Protein AF-A0A537TM59-F1 (afdb_monomer_lite)

Structure (mmCIF, N/CA/C/O backbone):
data_AF-A0A537TM59-F1
#
_entry.id   AF-A0A537TM59-F1
#
loop_
_atom_site.group_PDB
_atom_site.id
_atom_site.type_symbol
_atom_site.label_atom_id
_atom_site.label_alt_id
_atom_site.label_comp_id
_atom_site.label_asym_id
_atom_site.label_entity_id
_atom_site.label_seq_id
_atom_site.pdbx_PDB_ins_code
_atom_site.Cartn_x
_atom_site.Cartn_y
_atom_site.Cartn_z
_atom_site.occupancy
_atom_site.B_iso_or_equiv
_atom_site.auth_seq_id
_atom_site.auth_comp_id
_atom_site.auth_asym_id
_atom_site.auth_atom_id
_atom_site.pdbx_PDB_model_num
ATOM 1 N N . MET A 1 1 ? -4.110 3.225 -18.962 1.00 88.88 1 MET A N 1
ATOM 2 C CA . MET A 1 1 ? -2.902 2.970 -18.146 1.00 88.88 1 MET A CA 1
ATOM 3 C C . MET A 1 1 ? -1.686 3.501 -18.902 1.00 88.88 1 MET A C 1
ATOM 5 O O . MET A 1 1 ? -1.708 3.435 -20.123 1.00 88.88 1 MET A O 1
ATOM 9 N N . THR A 1 2 ? -0.680 4.076 -18.239 1.00 94.75 2 THR A N 1
ATOM 10 C CA . THR A 1 2 ? 0.496 4.687 -18.893 1.00 94.75 2 THR A CA 1
ATOM 11 C C . THR A 1 2 ? 1.744 4.617 -18.006 1.00 94.75 2 THR A C 1
ATOM 13 O O . THR A 1 2 ? 1.624 4.491 -16.790 1.00 94.75 2 THR A O 1
ATOM 16 N N . THR A 1 3 ? 2.933 4.737 -18.598 1.00 94.56 3 THR A N 1
ATOM 17 C CA . THR A 1 3 ? 4.225 4.930 -17.909 1.00 94.56 3 THR A CA 1
ATOM 18 C C . THR A 1 3 ? 4.762 6.363 -18.053 1.00 94.56 3 THR A C 1
ATOM 20 O O . THR A 1 3 ? 5.860 6.663 -17.589 1.00 94.56 3 THR A O 1
ATOM 23 N N . GLU A 1 4 ? 3.996 7.276 -18.669 1.00 95.94 4 GLU A N 1
ATOM 24 C CA . GLU A 1 4 ? 4.401 8.673 -18.876 1.00 95.94 4 GLU A CA 1
ATOM 25 C C . GLU A 1 4 ? 4.578 9.414 -17.540 1.00 95.94 4 GLU A C 1
ATOM 27 O O . GLU A 1 4 ? 3.621 9.706 -16.806 1.00 95.94 4 GLU A O 1
ATOM 32 N N . TRP A 1 5 ? 5.830 9.754 -17.235 1.00 91.81 5 TRP A N 1
ATOM 33 C CA . TRP A 1 5 ? 6.209 10.411 -15.992 1.00 91.81 5 TRP A CA 1
ATOM 34 C C . TRP A 1 5 ? 5.793 11.882 -15.948 1.00 91.81 5 TRP A C 1
ATOM 36 O O . TRP A 1 5 ? 5.401 12.381 -14.891 1.00 91.81 5 TRP A O 1
ATOM 46 N N . SER A 1 6 ? 5.820 12.593 -17.072 1.00 94.00 6 SER A N 1
ATOM 47 C CA . SER A 1 6 ? 5.451 14.003 -17.110 1.00 94.00 6 SER A CA 1
ATOM 48 C C . SER A 1 6 ? 3.956 14.184 -16.863 1.00 94.00 6 SER A C 1
ATOM 50 O O . SER A 1 6 ? 3.122 13.791 -17.678 1.00 94.00 6 SER A O 1
ATOM 52 N N . LYS A 1 7 ? 3.599 14.849 -15.756 1.00 91.88 7 LYS A N 1
ATOM 53 C CA . LYS A 1 7 ? 2.195 15.118 -15.398 1.00 91.88 7 LYS A CA 1
ATOM 54 C C . LYS A 1 7 ? 1.428 15.853 -16.504 1.00 91.88 7 LYS A C 1
ATOM 56 O O . LYS A 1 7 ? 0.252 15.572 -16.687 1.00 91.88 7 LYS A O 1
ATOM 61 N N . SER A 1 8 ? 2.073 16.757 -17.248 1.00 96.12 8 SER A N 1
ATOM 62 C CA . SER A 1 8 ? 1.414 17.526 -18.318 1.00 96.12 8 SER A CA 1
ATOM 63 C C . SER A 1 8 ? 1.065 16.672 -19.541 1.00 96.12 8 SER A C 1
ATOM 65 O O . SER A 1 8 ? 0.036 16.885 -20.188 1.00 96.12 8 SER A O 1
ATOM 67 N N . LYS A 1 9 ? 1.901 15.673 -19.838 1.00 95.00 9 LYS A N 1
ATOM 68 C CA . LYS A 1 9 ? 1.719 14.753 -20.969 1.00 95.00 9 LYS A CA 1
ATOM 69 C C . LYS A 1 9 ? 0.883 13.531 -20.6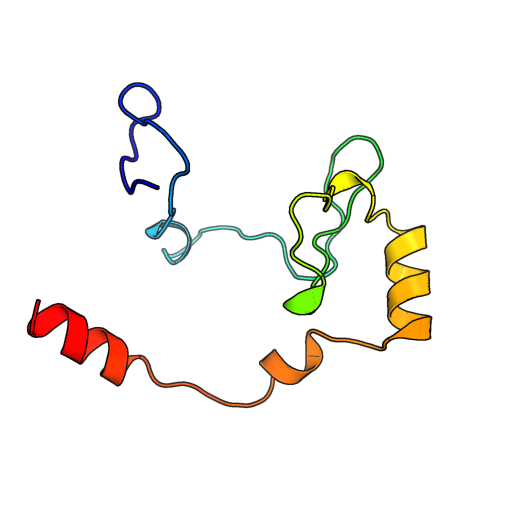02 1.00 95.00 9 LYS A C 1
ATOM 71 O O . LYS A 1 9 ? 0.261 12.930 -21.472 1.00 95.00 9 LYS A O 1
ATOM 76 N N . ARG A 1 10 ? 0.834 13.181 -19.316 1.00 95.69 10 ARG A N 1
ATOM 77 C CA . ARG A 1 10 ? 0.137 11.997 -18.826 1.00 95.69 10 ARG A CA 1
ATOM 78 C C . ARG A 1 10 ? -1.351 12.037 -19.163 1.00 95.69 10 ARG A C 1
ATOM 80 O O . ARG A 1 10 ? -2.029 13.052 -18.985 1.00 95.69 10 ARG A O 1
ATOM 87 N N . ARG A 1 11 ? -1.862 10.894 -19.614 1.00 95.62 11 ARG A N 1
ATOM 88 C CA . ARG A 1 11 ? -3.290 10.599 -19.758 1.00 95.62 11 ARG A CA 1
ATOM 89 C C . ARG A 1 11 ? -3.564 9.239 -19.114 1.00 95.62 11 ARG A C 1
ATOM 91 O O . ARG A 1 11 ? -2.844 8.277 -19.372 1.00 95.62 11 ARG A O 1
ATOM 98 N N . GLY A 1 12 ? -4.584 9.167 -18.261 1.00 94.69 12 GLY A N 1
ATOM 99 C CA . GLY A 1 12 ? -4.915 7.965 -17.488 1.00 94.69 12 GLY A CA 1
ATOM 100 C C . GLY A 1 12 ? -3.994 7.705 -16.284 1.00 94.69 12 GLY A C 1
ATOM 101 O O . GLY A 1 12 ? -3.244 8.577 -15.845 1.00 94.69 12 GLY A O 1
ATOM 102 N N . VAL A 1 13 ? -4.085 6.490 -15.737 1.00 94.44 13 VAL A N 1
ATOM 103 C CA . VAL A 1 13 ? -3.375 6.059 -14.517 1.00 94.44 13 VAL A CA 1
ATOM 104 C C . VAL A 1 13 ? -1.909 5.731 -14.808 1.00 94.44 13 VAL A C 1
ATOM 106 O O . VAL A 1 13 ? -1.631 4.947 -15.719 1.00 94.44 13 VAL A O 1
ATOM 109 N N . LEU A 1 14 ? -0.994 6.312 -14.022 1.00 96.38 14 LEU A N 1
ATOM 110 C CA . LEU A 1 14 ? 0.438 5.999 -14.055 1.00 96.38 14 LEU A CA 1
ATOM 111 C C . LEU A 1 14 ? 0.709 4.667 -13.351 1.00 96.38 14 LEU A C 1
ATOM 113 O O . LEU A 1 14 ? 0.343 4.507 -12.190 1.00 96.38 14 LEU A O 1
ATOM 117 N N . ILE A 1 15 ? 1.448 3.784 -14.014 1.00 96.12 15 ILE A N 1
ATOM 118 C CA . ILE A 1 15 ? 2.151 2.676 -13.366 1.00 96.12 15 ILE A CA 1
ATOM 119 C C . ILE A 1 15 ? 3.552 3.158 -13.004 1.00 96.12 15 ILE A C 1
ATOM 121 O O . ILE A 1 15 ? 4.407 3.333 -13.872 1.00 96.12 15 ILE A O 1
ATOM 125 N N . ASP A 1 16 ? 3.762 3.439 -11.719 1.00 94.06 16 ASP A N 1
ATOM 126 C CA . ASP A 1 16 ? 4.995 4.047 -11.221 1.00 94.06 16 ASP A CA 1
ATOM 127 C C . ASP A 1 16 ? 6.048 2.985 -10.872 1.00 94.06 16 ASP A C 1
ATOM 129 O O . ASP A 1 16 ? 6.271 2.649 -9.709 1.00 94.06 16 ASP A O 1
ATOM 133 N N . ALA A 1 17 ? 6.722 2.458 -11.897 1.00 93.12 17 ALA A N 1
ATOM 134 C CA . ALA A 1 17 ? 7.821 1.508 -11.716 1.00 93.12 17 ALA A CA 1
ATOM 135 C C . ALA A 1 17 ? 9.032 2.116 -10.976 1.00 93.12 17 ALA A C 1
ATOM 137 O O . ALA A 1 17 ? 9.848 1.373 -10.425 1.00 93.12 17 ALA A O 1
ATOM 138 N N . ASN A 1 18 ? 9.139 3.45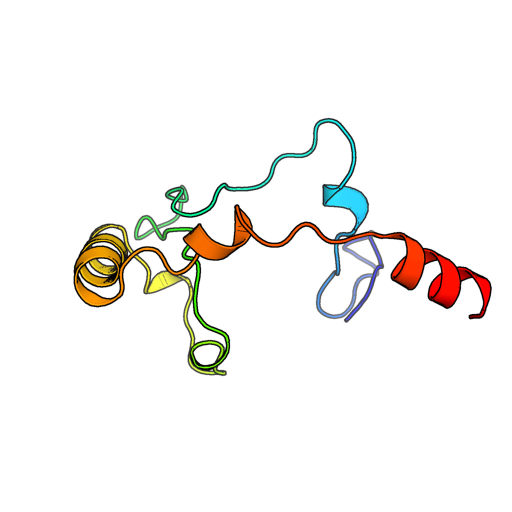1 -10.909 1.00 92.94 18 ASN A N 1
ATOM 139 C CA . ASN A 1 18 ? 10.246 4.133 -10.240 1.00 92.94 18 ASN A CA 1
ATOM 140 C C . ASN A 1 18 ? 10.178 4.012 -8.713 1.00 92.94 18 ASN A C 1
ATOM 142 O O . ASN A 1 18 ? 11.171 4.326 -8.059 1.00 92.94 18 ASN A O 1
ATOM 146 N N . GLN A 1 19 ? 9.058 3.555 -8.138 1.00 94.50 19 GLN A N 1
ATOM 147 C CA . GLN A 1 19 ? 8.950 3.266 -6.701 1.00 94.50 19 GLN A CA 1
ATOM 148 C C . GLN A 1 19 ? 9.848 2.107 -6.248 1.00 94.50 19 GLN A C 1
ATOM 150 O O . GLN A 1 19 ? 10.166 2.025 -5.069 1.00 94.50 19 GLN A O 1
ATOM 155 N N . ASN A 1 20 ? 10.317 1.260 -7.172 1.00 94.88 20 ASN A N 1
ATOM 156 C CA . ASN A 1 20 ? 11.285 0.200 -6.869 1.00 94.88 20 ASN A CA 1
ATOM 157 C C . ASN A 1 20 ? 12.736 0.710 -6.761 1.00 94.88 20 ASN A C 1
ATOM 159 O O . ASN A 1 20 ? 13.644 -0.077 -6.500 1.00 94.88 20 ASN A O 1
ATOM 163 N N . GLY A 1 21 ? 12.977 2.000 -7.020 1.00 95.38 21 GLY A N 1
ATOM 164 C CA . GLY A 1 21 ? 14.303 2.601 -6.924 1.00 95.38 21 GLY A CA 1
ATOM 165 C C . GLY A 1 21 ? 14.783 2.767 -5.481 1.00 95.38 21 GLY A C 1
ATOM 166 O O . GLY A 1 21 ? 13.993 2.857 -4.541 1.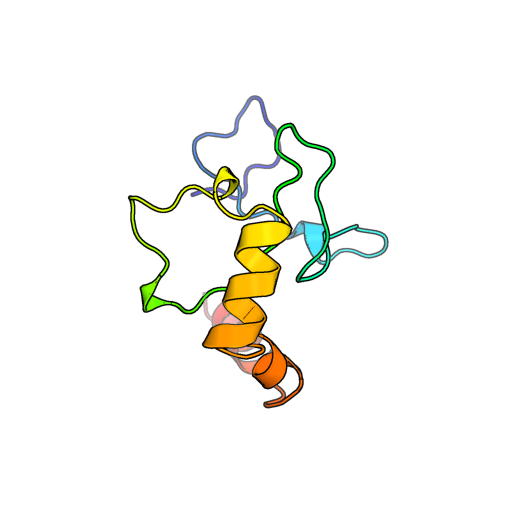00 95.38 21 GLY A O 1
ATOM 167 N N . GLU A 1 22 ? 16.097 2.865 -5.307 1.00 96.00 22 GLU A N 1
ATOM 168 C CA . GLU A 1 22 ? 16.710 3.109 -4.002 1.00 96.00 22 GLU A CA 1
ATOM 169 C C . GLU A 1 22 ? 16.247 4.447 -3.391 1.00 96.00 22 GLU A C 1
ATOM 171 O O . GLU A 1 22 ? 16.064 5.448 -4.091 1.00 96.00 22 GLU A O 1
ATOM 176 N N . GLY A 1 23 ? 16.024 4.459 -2.073 1.00 95.44 23 GLY A N 1
ATOM 177 C CA . GLY A 1 23 ? 15.611 5.651 -1.321 1.00 95.44 23 GLY A CA 1
ATOM 178 C C . GLY A 1 23 ? 14.151 6.081 -1.521 1.00 95.44 23 GLY A C 1
ATOM 179 O O . GLY A 1 23 ? 13.745 7.128 -1.013 1.00 95.44 23 GLY A O 1
ATOM 180 N N . LYS A 1 24 ? 13.346 5.306 -2.257 1.00 94.94 24 LYS A N 1
ATOM 181 C CA . LYS A 1 24 ? 11.907 5.557 -2.407 1.00 94.94 24 LYS A CA 1
ATOM 182 C C . LYS A 1 24 ? 11.138 5.154 -1.155 1.00 94.94 24 LYS A C 1
ATOM 184 O O . LYS A 1 24 ? 11.549 4.272 -0.406 1.00 94.94 24 LYS A O 1
ATOM 189 N N . THR A 1 25 ? 10.006 5.816 -0.932 1.00 94.38 25 THR A N 1
ATOM 190 C CA . THR A 1 25 ? 9.136 5.569 0.218 1.00 94.38 25 THR A CA 1
ATOM 191 C C . THR A 1 25 ? 7.806 4.990 -0.238 1.00 94.38 25 THR A C 1
ATOM 193 O O . THR A 1 25 ? 7.183 5.480 -1.178 1.00 94.38 25 THR A O 1
ATOM 196 N N . ILE A 1 26 ? 7.343 3.962 0.469 1.00 95.25 26 ILE A N 1
ATOM 197 C CA . ILE A 1 26 ? 6.018 3.374 0.291 1.00 95.25 26 ILE A CA 1
ATOM 198 C C . ILE A 1 26 ? 5.346 3.268 1.658 1.00 95.25 26 ILE A C 1
ATOM 200 O O . ILE A 1 26 ? 6.001 2.986 2.662 1.00 95.25 26 ILE A O 1
ATOM 204 N N . ALA A 1 27 ? 4.045 3.549 1.715 1.00 96.00 27 ALA A N 1
ATOM 205 C CA . ALA A 1 27 ? 3.277 3.327 2.934 1.00 96.00 27 ALA A CA 1
ATOM 206 C C . ALA A 1 27 ? 3.275 1.822 3.245 1.00 96.00 27 ALA A C 1
ATOM 208 O O . ALA A 1 27 ? 3.006 1.018 2.352 1.00 96.00 27 ALA A O 1
ATOM 209 N N . SER A 1 28 ? 3.583 1.436 4.484 1.00 97.00 28 SER A N 1
ATOM 210 C CA . SER A 1 28 ? 3.531 0.025 4.874 1.00 97.00 28 SER A CA 1
ATOM 211 C C . SER A 1 28 ? 2.083 -0.461 4.948 1.00 97.00 28 SER A C 1
ATOM 213 O O . SER A 1 28 ? 1.165 0.336 5.184 1.00 97.00 28 SER A O 1
ATOM 215 N N . ALA A 1 29 ? 1.880 -1.774 4.819 1.00 97.12 29 ALA A N 1
ATOM 216 C CA . ALA A 1 29 ? 0.611 -2.400 5.178 1.00 97.12 29 ALA A CA 1
ATOM 217 C C . ALA A 1 29 ? 0.197 -1.974 6.598 1.00 97.12 29 ALA A C 1
ATOM 219 O O . ALA A 1 29 ? 1.045 -1.816 7.481 1.00 97.12 29 ALA A O 1
ATOM 220 N N . TYR A 1 30 ? -1.098 -1.715 6.775 1.00 97.62 30 TYR A N 1
ATOM 221 C CA . TYR A 1 30 ? -1.720 -1.249 8.017 1.00 97.62 30 TYR A CA 1
ATOM 222 C C . TYR A 1 30 ? -1.245 0.120 8.545 1.00 97.62 30 TYR A C 1
ATOM 224 O O . TYR A 1 30 ? -1.646 0.530 9.633 1.00 97.62 30 TYR A O 1
ATOM 232 N N . SER A 1 31 ? -0.451 0.886 7.784 1.00 98.06 31 SER A N 1
ATOM 233 C CA . SER A 1 31 ? -0.102 2.258 8.181 1.00 98.06 31 SER A CA 1
ATOM 234 C C . SER A 1 31 ? -1.279 3.225 8.023 1.00 98.06 31 SER A C 1
ATOM 236 O O . SER A 1 31 ? -1.976 3.235 7.004 1.00 98.06 31 SER A O 1
ATOM 238 N N . VAL A 1 32 ? -1.465 4.089 9.025 1.00 97.88 32 VAL A N 1
ATOM 239 C CA . VAL A 1 32 ? -2.423 5.203 8.980 1.00 97.88 32 VAL A CA 1
ATOM 240 C C . VAL A 1 32 ? -1.899 6.301 8.054 1.00 97.88 32 VAL A C 1
ATOM 242 O O . VAL A 1 32 ? -0.709 6.624 8.047 1.00 97.88 32 VAL A O 1
ATOM 245 N N . ARG A 1 33 ? -2.790 6.909 7.269 1.00 97.38 33 ARG A N 1
ATOM 246 C CA . ARG A 1 33 ? -2.458 7.988 6.335 1.00 97.38 33 ARG A CA 1
ATOM 247 C C . ARG A 1 33 ? -2.866 9.350 6.909 1.00 97.38 33 ARG A C 1
ATOM 249 O O . ARG A 1 33 ? -3.968 9.479 7.439 1.00 97.38 33 ARG A O 1
ATOM 256 N N . PRO A 1 34 ? -2.042 10.403 6.737 1.00 95.19 34 PRO A N 1
ATOM 257 C CA . PRO A 1 34 ? -2.364 11.761 7.180 1.00 95.19 34 PRO A CA 1
ATOM 258 C C . PRO A 1 34 ? -3.369 12.418 6.218 1.00 95.19 34 PRO A C 1
ATOM 260 O O . PRO A 1 34 ? -3.049 13.332 5.458 1.00 95.19 34 PRO A O 1
ATOM 263 N N . ARG A 1 35 ? -4.592 11.889 6.191 1.00 94.00 35 ARG A N 1
ATOM 264 C CA . ARG A 1 35 ? -5.736 12.365 5.405 1.00 94.00 35 ARG A CA 1
ATOM 265 C C . ARG A 1 35 ? -6.957 12.449 6.321 1.00 94.00 35 ARG A C 1
ATOM 267 O O . ARG A 1 35 ? -6.993 11.808 7.369 1.00 94.00 35 ARG A O 1
ATOM 274 N N . ARG A 1 36 ? -7.958 13.248 5.937 1.00 92.94 36 ARG A N 1
ATOM 275 C CA . ARG A 1 36 ? -9.227 13.339 6.679 1.00 92.94 36 ARG A CA 1
ATOM 276 C C . ARG A 1 36 ? -9.825 11.937 6.836 1.00 92.94 36 ARG A C 1
ATOM 278 O O . ARG A 1 36 ? -9.837 11.182 5.873 1.00 92.94 36 ARG A O 1
ATOM 285 N N . GLY A 1 37 ? -10.283 11.614 8.044 1.00 91.62 37 GLY A N 1
ATOM 286 C CA . GLY A 1 37 ? -10.793 10.280 8.381 1.00 91.62 37 GLY A CA 1
ATOM 287 C C . GLY A 1 37 ? -9.717 9.264 8.778 1.00 91.62 37 GLY A C 1
ATOM 288 O O . GLY A 1 37 ? -10.071 8.161 9.167 1.00 91.62 37 GLY A O 1
ATOM 289 N N . ALA A 1 38 ? -8.427 9.632 8.727 1.00 94.81 38 ALA A N 1
ATOM 290 C CA . ALA A 1 38 ? -7.300 8.758 9.068 1.00 94.81 38 ALA A CA 1
ATOM 291 C C . ALA A 1 38 ? -7.392 7.359 8.413 1.00 94.81 38 ALA A C 1
ATOM 293 O O . ALA A 1 38 ? -7.329 6.347 9.118 1.00 94.81 38 ALA A O 1
ATOM 294 N N . PRO A 1 39 ? -7.564 7.282 7.075 1.00 97.62 39 PRO A N 1
ATOM 295 C CA . PRO A 1 39 ? -7.678 6.004 6.392 1.00 97.62 39 PRO A CA 1
ATOM 296 C C . PRO A 1 39 ? -6.367 5.222 6.490 1.00 97.62 39 PRO A C 1
ATOM 298 O O . PRO A 1 39 ? -5.282 5.793 6.639 1.00 97.62 39 PRO A O 1
ATOM 301 N N . VAL A 1 40 ? -6.470 3.908 6.377 1.00 98.50 40 VAL A N 1
ATOM 302 C CA . VAL A 1 40 ? -5.385 2.951 6.572 1.00 98.50 40 VAL A CA 1
ATOM 303 C C . VAL A 1 40 ? -5.034 2.290 5.242 1.00 98.50 40 VAL A C 1
ATOM 305 O O . VAL A 1 40 ? -5.899 2.020 4.411 1.00 98.50 40 VAL A O 1
ATOM 308 N N . SER A 1 41 ? -3.744 2.027 5.023 1.00 97.94 41 SER A N 1
ATOM 309 C CA . SER A 1 41 ? -3.268 1.223 3.892 1.00 97.94 41 SER A CA 1
ATOM 310 C C . SER A 1 41 ? -3.623 -0.251 4.110 1.00 97.94 41 SER A C 1
ATOM 312 O O . SER A 1 41 ? -2.796 -1.025 4.592 1.00 97.94 41 SER A O 1
ATOM 314 N N . THR A 1 42 ? -4.867 -0.609 3.809 1.00 97.94 42 THR A N 1
ATOM 315 C CA . THR A 1 42 ? -5.485 -1.887 4.189 1.00 97.94 42 THR A CA 1
ATOM 316 C C . THR A 1 42 ? -5.285 -2.950 3.110 1.00 97.94 42 THR A C 1
ATOM 318 O O . THR A 1 42 ? -5.757 -2.754 1.991 1.00 97.94 42 THR A O 1
ATOM 321 N N . PRO A 1 43 ? -4.600 -4.066 3.411 1.00 97.31 43 PRO A N 1
ATOM 322 C CA . PRO A 1 43 ? -4.610 -5.257 2.571 1.00 97.31 43 PRO A CA 1
ATOM 323 C C . PRO A 1 43 ? -6.022 -5.840 2.456 1.00 97.31 43 PRO A C 1
ATOM 325 O O . PRO A 1 43 ? -6.776 -5.840 3.430 1.00 97.31 43 PRO A O 1
ATOM 328 N N . LEU A 1 44 ? -6.363 -6.326 1.267 1.00 96.88 44 LEU A N 1
ATOM 329 C CA . LEU A 1 44 ? -7.678 -6.864 0.924 1.00 96.88 44 LEU A CA 1
ATOM 330 C C . LEU A 1 44 ? -7.512 -8.130 0.090 1.00 96.88 44 LEU A C 1
ATOM 332 O O . LEU A 1 44 ? -6.502 -8.287 -0.602 1.00 96.88 44 LEU A O 1
ATOM 336 N N . GLU A 1 45 ? -8.522 -8.989 0.128 1.00 95.50 45 GLU A N 1
ATOM 337 C CA . GLU A 1 45 ? -8.629 -10.118 -0.792 1.00 95.50 45 GLU A CA 1
ATOM 338 C C . GLU A 1 45 ? -9.034 -9.637 -2.195 1.00 95.50 45 GLU A C 1
ATOM 340 O O . GLU A 1 45 ? -9.661 -8.587 -2.359 1.00 95.50 45 GLU A O 1
ATOM 345 N N . TRP A 1 46 ? -8.698 -10.411 -3.231 1.00 95.06 46 TRP A N 1
ATOM 346 C CA . TRP A 1 46 ? -9.002 -10.039 -4.622 1.00 95.06 46 TRP A CA 1
ATOM 347 C C . TRP A 1 46 ? -10.498 -9.853 -4.883 1.00 95.06 46 TRP A C 1
ATOM 349 O O . TRP A 1 46 ? -10.874 -8.937 -5.611 1.00 95.06 46 TRP A O 1
ATOM 359 N N . ASP A 1 47 ? -11.342 -10.665 -4.248 1.00 95.75 47 ASP A N 1
ATOM 360 C CA . ASP A 1 47 ? -12.800 -10.600 -4.400 1.00 95.75 47 ASP A CA 1
ATOM 361 C C . ASP A 1 47 ? -13.406 -9.317 -3.798 1.00 95.75 47 ASP A C 1
ATOM 363 O O . ASP A 1 47 ? -14.539 -8.957 -4.110 1.00 95.75 47 ASP A O 1
ATOM 367 N N . GLU A 1 48 ? -12.655 -8.592 -2.961 1.00 95.62 48 GLU A N 1
ATOM 368 C CA . GLU A 1 48 ? -13.081 -7.308 -2.394 1.00 95.62 48 GLU A CA 1
ATOM 369 C C . GLU A 1 48 ? -12.792 -6.122 -3.328 1.00 95.62 48 GLU A C 1
ATOM 371 O O . GLU A 1 48 ? -13.349 -5.038 -3.136 1.00 95.62 48 GLU A O 1
ATOM 376 N N . MET A 1 49 ? -11.937 -6.295 -4.346 1.00 94.88 49 MET A N 1
ATOM 377 C CA . MET A 1 49 ? -11.599 -5.244 -5.312 1.00 94.88 49 MET A CA 1
ATOM 378 C C . MET A 1 49 ? -12.722 -5.049 -6.337 1.00 94.88 49 MET A C 1
ATOM 380 O O . MET A 1 49 ? -12.640 -5.493 -7.482 1.00 94.88 49 MET A O 1
ATOM 384 N N . THR A 1 50 ? -13.770 -4.349 -5.914 1.00 96.12 50 THR A N 1
ATOM 385 C CA . THR A 1 50 ? -14.938 -4.005 -6.734 1.00 96.12 50 THR A CA 1
ATOM 386 C C . THR A 1 50 ? -14.936 -2.527 -7.136 1.00 96.12 50 THR A C 1
ATOM 388 O O . THR A 1 50 ? -14.172 -1.722 -6.602 1.00 96.12 50 THR A O 1
ATOM 391 N N . GLU A 1 51 ? -15.805 -2.147 -8.076 1.00 95.81 51 GLU A N 1
ATOM 392 C CA . GLU A 1 51 ? -15.968 -0.744 -8.496 1.00 95.81 51 GLU A CA 1
ATOM 393 C C . GLU A 1 51 ? -16.545 0.157 -7.391 1.00 95.81 51 GLU A C 1
ATOM 395 O O . GLU A 1 51 ? -16.379 1.374 -7.440 1.00 95.81 51 GLU A O 1
ATOM 400 N N . GLU A 1 52 ? -17.193 -0.435 -6.385 1.00 95.31 52 GLU A N 1
ATOM 401 C CA . GLU A 1 52 ? -17.802 0.269 -5.251 1.00 95.31 52 GLU A CA 1
ATOM 402 C C . GLU A 1 52 ? -16.809 0.517 -4.105 1.00 95.31 52 GLU A C 1
ATOM 404 O O . GLU A 1 52 ? -17.143 1.188 -3.131 1.00 95.31 52 GLU A O 1
ATOM 409 N N . LEU A 1 53 ? -15.587 -0.016 -4.203 1.00 96.00 53 LEU A N 1
ATOM 410 C CA . LEU A 1 53 ? -14.590 0.097 -3.149 1.00 96.00 53 LEU A CA 1
ATOM 411 C C . LEU A 1 53 ? -14.118 1.547 -2.970 1.00 96.00 53 LEU A C 1
ATOM 413 O O . LEU A 1 53 ? -13.432 2.103 -3.831 1.00 96.00 53 LEU A O 1
ATOM 417 N N . ASP A 1 54 ? -14.385 2.118 -1.794 1.00 95.81 54 ASP A N 1
ATOM 418 C CA . ASP A 1 54 ? -13.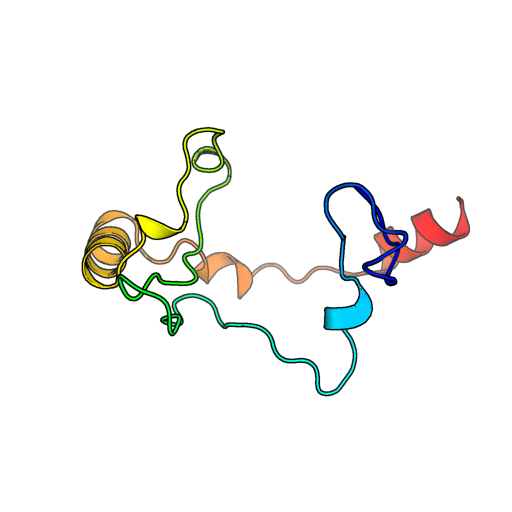820 3.398 -1.377 1.00 95.81 54 ASP A CA 1
ATOM 419 C C . ASP A 1 54 ? -12.665 3.187 -0.373 1.00 95.81 54 ASP A C 1
ATOM 421 O O . ASP A 1 54 ? -12.875 2.739 0.758 1.00 95.81 54 ASP A O 1
ATOM 425 N N . PRO A 1 55 ? -11.414 3.548 -0.725 1.00 94.75 55 PRO A N 1
ATOM 426 C CA . PRO A 1 55 ? -10.282 3.484 0.199 1.00 94.75 55 PRO A CA 1
ATOM 427 C C . PRO A 1 55 ? -10.459 4.310 1.484 1.00 94.75 55 PRO A C 1
ATOM 429 O O . PRO A 1 55 ? -9.736 4.087 2.457 1.00 94.75 55 PRO A O 1
ATOM 432 N N . THR A 1 56 ? -11.356 5.299 1.493 1.00 96.19 56 THR A N 1
ATOM 433 C CA . THR A 1 56 ? -11.596 6.172 2.648 1.00 96.19 56 THR A CA 1
ATOM 434 C C . THR A 1 56 ? -12.454 5.527 3.736 1.00 96.19 56 THR A C 1
ATOM 436 O O . THR A 1 56 ? -12.347 5.942 4.892 1.00 96.19 56 THR A O 1
ATOM 439 N N . ASP A 1 57 ? -13.188 4.459 3.415 1.00 96.06 57 ASP A N 1
ATOM 440 C CA . ASP A 1 57 ? -13.994 3.699 4.380 1.00 96.06 57 ASP A CA 1
ATOM 441 C C . ASP A 1 57 ? -13.133 2.899 5.368 1.00 96.06 57 ASP A C 1
ATOM 443 O O . ASP A 1 57 ? -13.551 2.571 6.484 1.00 96.06 57 ASP A O 1
ATOM 447 N N . PHE A 1 58 ? -11.882 2.623 5.001 1.00 97.50 58 PHE A N 1
ATOM 448 C CA . PHE A 1 58 ? -10.944 1.862 5.818 1.00 97.50 58 PHE A CA 1
ATOM 449 C C . PHE A 1 58 ? -10.256 2.740 6.865 1.00 97.50 58 PHE A C 1
ATOM 451 O O . PHE A 1 58 ? -9.056 3.000 6.812 1.00 97.50 58 PHE A O 1
ATOM 458 N N . THR A 1 59 ? -11.034 3.200 7.838 1.00 97.50 59 THR A N 1
ATOM 459 C CA . THR A 1 59 ? -10.541 3.913 9.027 1.00 97.50 59 THR A CA 1
ATOM 460 C C . THR A 1 59 ? -9.882 2.960 10.030 1.00 97.50 59 THR A C 1
ATOM 462 O O . THR A 1 59 ? -10.040 1.741 9.951 1.00 97.50 59 THR A O 1
ATOM 465 N N . MET A 1 60 ? -9.167 3.504 11.020 1.00 95.69 60 MET A N 1
ATOM 466 C CA . MET A 1 60 ? -8.514 2.703 12.068 1.00 95.69 60 MET A CA 1
ATOM 467 C C . MET A 1 60 ? -9.475 1.727 12.763 1.00 95.69 60 MET A C 1
ATOM 469 O O . MET A 1 60 ? -9.143 0.556 12.928 1.00 95.69 60 MET A O 1
ATOM 473 N N . GLN A 1 61 ? -10.668 2.192 13.143 1.00 96.25 61 GLN A N 1
ATOM 474 C CA . GLN A 1 61 ? -11.673 1.379 13.830 1.00 96.25 61 GLN A CA 1
ATOM 475 C C . GLN A 1 61 ? -12.163 0.240 12.933 1.00 96.25 61 GLN A C 1
ATOM 477 O O . GLN A 1 61 ? -12.220 -0.908 13.367 1.00 96.25 61 GLN A O 1
ATOM 482 N N . VAL A 1 62 ? -12.455 0.548 11.666 1.00 97.44 62 VAL A N 1
ATOM 483 C CA . VAL A 1 62 ? -12.910 -0.443 10.684 1.00 97.44 62 VAL A CA 1
ATOM 484 C C . VAL A 1 62 ? -11.845 -1.513 10.463 1.00 97.44 62 VAL A C 1
ATOM 486 O O . VAL A 1 62 ? -12.167 -2.699 10.465 1.00 97.44 62 VAL A O 1
ATOM 489 N N . VAL A 1 63 ? -10.578 -1.119 10.311 1.00 97.75 63 VAL A N 1
ATOM 490 C CA . VAL A 1 63 ? -9.480 -2.066 10.074 1.00 97.75 63 VAL A CA 1
ATOM 491 C C . VAL A 1 63 ? -9.212 -2.957 11.282 1.00 97.75 63 VAL A C 1
ATOM 493 O O . VAL A 1 63 ? -9.029 -4.156 11.096 1.00 97.75 63 VAL A O 1
ATOM 496 N N . LEU A 1 64 ? -9.263 -2.428 12.508 1.00 96.94 64 LEU A N 1
ATOM 497 C CA . LEU A 1 64 ? -9.146 -3.255 13.716 1.00 96.94 64 LEU A CA 1
ATOM 498 C C . LEU A 1 64 ? -10.264 -4.305 13.782 1.00 96.94 64 LEU A C 1
ATOM 500 O O . LEU A 1 64 ? -9.981 -5.493 13.913 1.00 96.94 64 LEU A O 1
ATOM 504 N N . SER A 1 65 ? -11.519 -3.900 13.566 1.00 97.94 65 SER A N 1
ATOM 505 C CA . SER A 1 65 ? -12.646 -4.841 13.519 1.00 97.94 65 SER A CA 1
ATOM 506 C C . SER A 1 65 ? -12.564 -5.830 12.353 1.00 97.94 65 SER A C 1
ATOM 508 O O . SER A 1 65 ? -13.181 -6.892 12.403 1.00 97.94 65 SER A O 1
ATOM 510 N N . ARG A 1 66 ? -11.865 -5.495 11.262 1.00 97.31 66 ARG A N 1
ATOM 511 C CA . ARG A 1 66 ? -11.598 -6.437 10.165 1.00 97.31 66 ARG A CA 1
ATOM 512 C C . ARG A 1 66 ? -10.546 -7.465 10.562 1.00 97.31 66 ARG A C 1
ATOM 514 O O . ARG A 1 66 ? -10.780 -8.643 10.328 1.00 97.31 66 ARG A O 1
ATOM 521 N N . LEU A 1 67 ? -9.449 -7.043 11.192 1.00 97.31 67 LEU A N 1
ATOM 522 C CA . LEU A 1 67 ? -8.408 -7.949 11.688 1.00 97.31 67 LEU A CA 1
ATOM 523 C C . LEU A 1 67 ? -8.973 -8.962 12.691 1.00 97.31 67 LEU A C 1
ATOM 525 O O . LEU A 1 67 ? -8.642 -10.140 12.619 1.00 97.31 67 LEU A O 1
ATOM 529 N N . GLU A 1 68 ? -9.882 -8.539 13.572 1.00 97.81 68 GLU A N 1
ATOM 530 C CA . GLU A 1 68 ? -10.571 -9.441 14.508 1.00 97.81 68 GLU A CA 1
ATOM 531 C C . GLU A 1 68 ? -11.446 -10.488 13.800 1.00 97.81 68 GLU A C 1
ATOM 533 O O . GLU A 1 68 ? -11.539 -11.627 14.252 1.00 97.81 68 GLU A O 1
ATOM 538 N N . ARG A 1 69 ? -12.096 -10.112 12.692 1.00 97.50 69 ARG A N 1
ATOM 539 C CA . ARG A 1 69 ? -13.030 -10.984 11.961 1.00 97.50 69 ARG A CA 1
ATOM 540 C C . ARG A 1 69 ? -12.350 -11.911 10.961 1.00 97.50 69 ARG A C 1
ATOM 542 O O . ARG A 1 69 ? -12.791 -13.043 10.793 1.00 97.50 69 ARG A O 1
ATOM 549 N N . HIS A 1 70 ? -11.333 -11.415 10.268 1.00 95.94 70 HIS A N 1
ATOM 550 C CA . HIS A 1 70 ? -10.730 -12.078 9.110 1.00 95.94 70 HIS A CA 1
ATOM 551 C C . HIS A 1 70 ? -9.287 -12.531 9.364 1.00 95.94 70 HIS A C 1
ATOM 553 O O . HIS A 1 70 ? -8.746 -13.296 8.571 1.00 95.94 70 HIS A O 1
ATOM 559 N N . GLY A 1 71 ? -8.664 -12.095 10.463 1.00 96.81 71 GLY A N 1
ATOM 560 C CA . GLY A 1 71 ? -7.230 -12.261 10.676 1.00 96.81 71 GLY A CA 1
ATOM 561 C C . GLY A 1 71 ? -6.401 -11.352 9.763 1.00 96.81 71 GLY A C 1
ATOM 562 O O . GLY A 1 71 ? -6.909 -10.397 9.170 1.00 96.81 71 GLY A O 1
ATOM 563 N N . ASP A 1 72 ? -5.104 -11.643 9.664 1.00 96.50 72 ASP A N 1
ATOM 564 C CA . ASP A 1 72 ? -4.186 -10.919 8.784 1.00 96.50 72 ASP A CA 1
ATOM 565 C C . ASP A 1 72 ? -4.133 -11.565 7.391 1.00 96.50 72 ASP A C 1
ATOM 567 O O . ASP A 1 72 ? -3.363 -12.492 7.141 1.00 96.50 72 ASP A O 1
ATOM 571 N N . VAL A 1 73 ? -4.920 -11.025 6.460 1.00 96.12 73 VAL A N 1
ATOM 572 C CA . VAL A 1 73 ? -4.937 -11.457 5.049 1.00 96.12 73 VAL A CA 1
ATOM 573 C C . VAL A 1 73 ? -3.606 -11.204 4.323 1.00 96.12 73 VAL A C 1
ATOM 575 O O . VAL A 1 73 ? -3.360 -11.753 3.253 1.00 96.12 73 VAL A O 1
ATOM 578 N N . PHE A 1 74 ? -2.714 -10.389 4.895 1.00 96.38 74 PHE A N 1
ATOM 579 C CA . PHE A 1 74 ? -1.406 -10.079 4.319 1.00 96.38 74 PHE A CA 1
ATOM 580 C C . PHE A 1 74 ? -0.283 -10.994 4.828 1.00 96.38 74 PHE A C 1
ATOM 582 O O . PHE A 1 74 ? 0.773 -11.070 4.195 1.00 96.38 74 PHE A O 1
ATOM 589 N N . GLU A 1 75 ? -0.509 -11.746 5.912 1.00 96.00 75 GLU A N 1
ATOM 590 C CA . GLU A 1 75 ? 0.450 -12.706 6.479 1.00 96.00 75 GLU A CA 1
ATOM 591 C C . GLU A 1 75 ? 1.051 -13.665 5.425 1.00 96.00 75 GLU A C 1
ATOM 593 O O . GLU A 1 75 ? 2.267 -13.908 5.458 1.00 96.00 75 GLU A O 1
ATOM 598 N N . PRO A 1 76 ? 0.279 -14.195 4.446 1.00 94.56 76 PRO A N 1
ATOM 599 C CA . PRO A 1 76 ? 0.811 -15.115 3.446 1.00 94.56 76 PRO A CA 1
ATOM 600 C C . PRO A 1 76 ? 1.947 -14.543 2.591 1.00 94.56 76 PRO A C 1
ATOM 602 O O . PRO A 1 76 ? 2.731 -15.330 2.074 1.00 94.56 76 PRO A O 1
ATOM 605 N N . VAL A 1 77 ? 2.097 -13.216 2.471 1.00 93.81 77 VAL A N 1
ATOM 606 C CA . VAL A 1 77 ?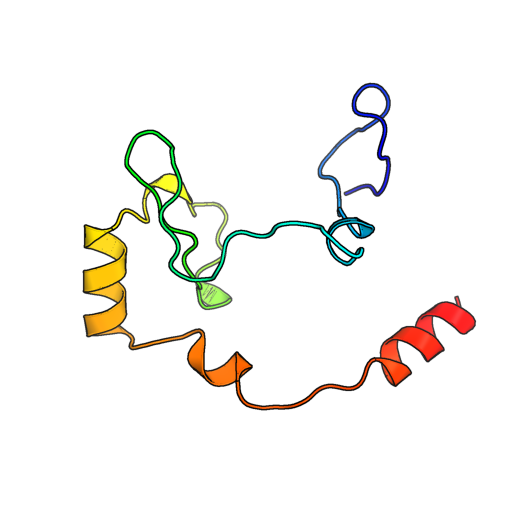 3.191 -12.577 1.706 1.00 93.81 77 VAL A CA 1
ATOM 607 C C . VAL A 1 77 ? 4.567 -12.850 2.318 1.00 93.81 77 VAL A C 1
ATOM 609 O O . VAL A 1 77 ? 5.578 -12.856 1.614 1.00 93.81 77 VAL A O 1
ATOM 612 N N . LEU A 1 78 ? 4.628 -13.134 3.621 1.00 94.12 78 LEU A N 1
ATOM 613 C CA . LEU A 1 78 ? 5.863 -13.567 4.284 1.00 94.12 78 LEU A CA 1
ATOM 614 C C . LEU A 1 78 ? 6.281 -14.987 3.862 1.00 94.12 78 LEU A C 1
ATOM 616 O O . LEU A 1 78 ? 7.408 -15.420 4.115 1.00 94.12 78 LEU A O 1
ATOM 620 N N . LYS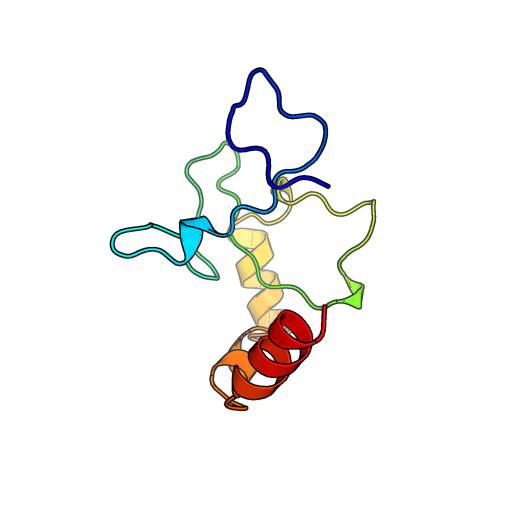 A 1 79 ? 5.370 -15.719 3.216 1.00 92.25 79 LYS A N 1
ATOM 621 C CA . LYS A 1 79 ? 5.523 -17.090 2.732 1.00 92.25 79 LYS A CA 1
ATOM 622 C C . LYS A 1 79 ? 5.546 -17.057 1.190 1.00 92.25 79 LYS A C 1
ATOM 624 O O . LYS A 1 79 ? 5.121 -16.102 0.558 1.00 92.25 79 LYS A O 1
ATOM 629 N N . GLY A 1 80 ? 6.083 -18.095 0.546 1.00 85.56 80 GLY A N 1
ATOM 630 C CA . GLY A 1 80 ? 6.022 -18.206 -0.924 1.00 85.56 80 GLY A CA 1
ATOM 631 C C . GLY A 1 80 ? 6.980 -17.283 -1.691 1.00 85.56 80 GLY A C 1
ATOM 632 O O . GLY A 1 80 ? 6.565 -16.400 -2.437 1.00 85.56 80 GLY A O 1
ATOM 633 N N . LYS A 1 81 ? 8.290 -17.533 -1.563 1.00 91.19 81 LYS A N 1
ATOM 634 C CA . LYS A 1 81 ? 9.325 -16.829 -2.340 1.00 91.19 81 LYS A CA 1
ATOM 635 C C . LYS A 1 81 ? 9.087 -16.983 -3.846 1.00 91.19 81 LYS A C 1
ATOM 637 O O . LYS A 1 81 ? 8.914 -18.095 -4.341 1.00 91.19 81 LYS A O 1
ATOM 642 N N . GLN A 1 82 ? 9.168 -15.875 -4.577 1.00 92.94 82 GLN A N 1
ATOM 643 C CA . GLN A 1 82 ? 9.023 -15.840 -6.033 1.00 92.94 82 GLN A CA 1
ATOM 644 C C . GLN A 1 82 ? 10.340 -15.426 -6.698 1.00 92.94 82 GLN A C 1
ATOM 646 O O . GLN A 1 82 ? 11.153 -14.721 -6.101 1.00 92.94 82 GLN A O 1
ATOM 651 N N . ARG A 1 83 ? 10.564 -15.873 -7.941 1.00 94.12 83 ARG A N 1
ATOM 652 C CA . ARG A 1 83 ? 11.750 -15.510 -8.734 1.00 94.12 83 ARG A CA 1
ATOM 653 C C . ARG A 1 83 ? 11.376 -14.606 -9.897 1.00 94.12 83 ARG A C 1
ATOM 655 O O . ARG A 1 83 ? 10.449 -14.910 -10.646 1.00 94.12 83 ARG A O 1
ATOM 662 N N . ILE A 1 84 ? 12.168 -13.557 -10.098 1.00 94.94 84 ILE A N 1
ATOM 663 C CA . ILE A 1 84 ? 11.971 -12.588 -11.183 1.00 94.94 84 ILE A CA 1
ATOM 664 C C . ILE A 1 84 ? 12.381 -13.132 -12.564 1.00 94.94 84 ILE A C 1
ATOM 666 O O . ILE A 1 84 ? 11.958 -12.595 -13.584 1.00 94.94 84 ILE A O 1
ATOM 670 N N . ASP A 1 85 ? 13.135 -14.238 -12.614 1.00 96.00 85 ASP A N 1
ATOM 671 C CA . ASP A 1 85 ? 13.679 -14.840 -13.844 1.00 96.00 85 ASP A CA 1
ATOM 672 C C . ASP A 1 85 ? 12.627 -15.043 -14.942 1.00 96.00 85 ASP A C 1
ATOM 674 O O . ASP A 1 85 ? 12.903 -14.844 -16.124 1.00 96.00 85 ASP A O 1
ATOM 678 N N . ARG A 1 86 ? 11.404 -15.433 -14.560 1.00 93.19 86 ARG A N 1
ATOM 679 C CA . ARG A 1 86 ? 10.308 -15.634 -15.515 1.00 93.19 86 ARG A CA 1
ATOM 680 C C . ARG A 1 86 ? 9.930 -14.327 -16.209 1.00 93.19 86 ARG A C 1
ATOM 682 O O . ARG A 1 86 ? 9.839 -14.317 -17.429 1.00 93.19 86 ARG A O 1
ATOM 689 N N . ALA A 1 87 ? 9.746 -13.253 -15.443 1.00 92.19 87 ALA A N 1
ATOM 690 C CA . ALA A 1 87 ? 9.404 -11.942 -15.986 1.00 92.19 87 ALA A CA 1
ATOM 691 C C . ALA A 1 87 ? 10.537 -11.392 -16.867 1.00 92.19 87 ALA A C 1
ATOM 693 O O . ALA A 1 87 ? 10.276 -10.864 -17.943 1.00 92.19 87 ALA A O 1
ATOM 694 N N . LEU A 1 88 ? 11.798 -11.588 -16.457 1.00 95.00 88 LEU A N 1
ATOM 695 C CA . LEU A 1 88 ? 12.962 -11.172 -17.244 1.00 95.00 88 LEU A CA 1
ATOM 696 C C . LEU A 1 88 ? 13.064 -11.896 -18.589 1.00 95.00 88 LEU A C 1
ATOM 698 O O . LEU A 1 88 ? 13.468 -11.278 -19.569 1.00 95.00 88 LEU A O 1
ATOM 702 N N . ARG A 1 89 ? 12.712 -13.188 -18.653 1.00 95.38 89 ARG A N 1
ATOM 703 C CA . ARG A 1 89 ? 12.665 -13.917 -19.931 1.00 95.38 89 ARG A CA 1
ATOM 704 C C . ARG A 1 89 ? 11.613 -13.332 -20.863 1.00 95.38 89 ARG A C 1
ATOM 706 O O . ARG A 1 89 ? 11.954 -12.981 -21.983 1.00 95.38 89 ARG A O 1
ATOM 713 N N . THR A 1 90 ? 10.391 -13.129 -20.372 1.00 94.94 90 THR A N 1
ATOM 714 C CA . THR A 1 90 ? 9.310 -12.538 -21.173 1.00 94.94 90 THR A CA 1
ATOM 715 C C . THR A 1 90 ? 9.686 -11.161 -21.722 1.00 94.94 90 THR A C 1
ATOM 717 O O . THR A 1 90 ? 9.432 -10.898 -22.887 1.00 94.94 90 THR A O 1
ATOM 720 N N . LEU A 1 91 ? 10.352 -10.315 -20.927 1.00 92.56 91 LEU A N 1
ATOM 721 C CA . LEU A 1 91 ? 10.806 -8.989 -21.370 1.00 92.56 91 LEU A CA 1
ATOM 722 C C . LEU A 1 91 ? 11.907 -9.020 -22.442 1.00 92.56 91 LEU A C 1
ATOM 724 O O . LEU A 1 91 ? 12.092 -8.036 -23.145 1.00 92.56 91 LEU A O 1
ATOM 728 N N . ARG A 1 92 ? 12.692 -10.099 -22.527 1.00 92.69 92 ARG A N 1
ATOM 729 C CA . ARG A 1 92 ? 13.740 -10.252 -23.554 1.00 92.69 92 ARG A CA 1
ATOM 730 C C . ARG A 1 92 ? 13.194 -10.796 -24.871 1.00 92.69 92 ARG A C 1
ATOM 732 O O . ARG A 1 92 ? 13.859 -10.668 -25.891 1.00 92.69 92 ARG A O 1
ATOM 739 N N . GLU A 1 93 ? 12.042 -11.456 -24.815 1.00 89.19 93 GLU A N 1
ATOM 740 C CA . GLU A 1 93 ? 11.363 -12.078 -25.956 1.00 89.19 93 GLU A CA 1
ATOM 741 C C . GLU A 1 93 ? 10.321 -11.146 -26.604 1.00 89.19 93 GLU A C 1
ATOM 743 O O . GLU A 1 93 ? 9.847 -11.441 -27.699 1.00 89.19 93 GLU A O 1
ATOM 748 N N . SER A 1 94 ? 9.974 -10.040 -25.935 1.00 69.88 94 SER A N 1
ATOM 749 C CA . SER A 1 94 ? 9.080 -8.969 -26.404 1.00 69.88 94 SER A CA 1
ATOM 750 C C . SER A 1 94 ? 9.832 -7.837 -27.091 1.00 69.88 94 SER A C 1
ATOM 752 O O . SER A 1 94 ? 9.332 -7.349 -28.126 1.00 69.88 94 SER A O 1
#

Radius of gyration: 17.01 Å; chains: 1; bounding box: 34×36×41 Å

Secondary structure (DSSP, 8-state):
-B----TTT--S-B--GGGGSTT---PPTTPBPSSTT-BB-----GGG--TT--TTS-BHHHHHHHHHHH--TTGGGGS----THHHHHHHHH-

pLDDT: mean 94.94, std 3.37, range [69.88, 98.5]

Foldseek 3Di:
DDCDPDPVPDDDDHPCPCCPDPPHDDADEQDFDPDPLRFGNHDDDPVQPDPPDDSSVRHPVNRVVCCVVPNRPCVCVVDDDDDCVVVVVVVVVD

Sequence (94 aa):
MTTEWSKSKRRGVLIDANQNGEGKTIASAYSVRPRRGAPVSTPLEWDEMTEELDPTDFTMQVVLSRLERHGDVFEPVLKGKQRIDRALRTLRES